Protein AF-0000000085182714 (afdb_homodimer)

Organism: NCBI:txid2984134

Solvent-accessible surface area (backbone atoms only — not comparable to full-atom values): 7340 Å² total; per-residue (Å²): 127,71,70,63,65,50,62,72,38,70,46,86,41,38,17,28,59,68,18,47,50,42,45,48,50,52,11,57,76,69,71,47,50,58,41,54,42,52,26,51,47,34,67,37,38,80,67,23,36,30,66,70,43,39,53,54,51,48,53,55,50,56,72,39,41,65,59,9,67,96,126,70,69,62,64,50,62,72,40,72,45,84,40,38,19,27,60,67,18,46,50,42,44,48,50,53,12,56,76,68,71,47,49,58,38,54,42,52,26,52,48,34,66,37,39,80,67,24,36,31,66,68,44,39,53,55,50,47,51,56,49,58,72,39,42,66,60,8,66,95

pLDDT: mean 93.93, std 8.46, range [55.47, 98.69]

Structure (mmCIF, N/CA/C/O backbone):
data_AF-0000000085182714-model_v1
#
loop_
_entity.id
_entity.type
_entity.pdbx_description
1 polymer 'Uncharacterized protein'
#
loop_
_atom_site.group_PDB
_atom_site.id
_atom_site.type_symbol
_atom_site.label_atom_id
_atom_site.label_alt_id
_atom_site.label_comp_id
_atom_site.label_asym_id
_atom_site.label_entity_id
_atom_site.label_seq_id
_atom_site.pdbx_PDB_ins_code
_atom_site.Cartn_x
_atom_site.Cartn_y
_atom_site.Cartn_z
_atom_site.occupancy
_atom_site.B_iso_or_equiv
_atom_site.auth_seq_id
_atom_site.auth_comp_id
_atom_site.auth_asym_id
_atom_site.auth_atom_id
_atom_site.pdbx_PDB_model_num
ATOM 1 N N . MET A 1 1 ? 3.35 -26.312 -0.689 1 56.03 1 MET A N 1
ATOM 2 C CA . MET A 1 1 ? 2.316 -25.969 -1.657 1 56.03 1 MET A CA 1
ATOM 3 C C . MET A 1 1 ? 1.994 -24.469 -1.586 1 56.03 1 MET A C 1
ATOM 5 O O . MET A 1 1 ? 2.008 -23.875 -0.505 1 56.03 1 MET A O 1
ATOM 9 N N . PRO A 1 2 ? 2.082 -23.734 -2.773 1 62.41 2 PRO A N 1
ATOM 10 C CA . PRO A 1 2 ? 1.834 -22.297 -2.615 1 62.41 2 PRO A CA 1
ATOM 11 C C . PRO A 1 2 ? 0.449 -22 -2.047 1 62.41 2 PRO A C 1
ATOM 13 O O . PRO A 1 2 ? -0.5 -22.75 -2.297 1 62.41 2 PRO A O 1
ATOM 16 N N . LYS A 1 3 ? 0.376 -21.219 -0.981 1 70.69 3 LYS A N 1
ATOM 17 C CA . LYS A 1 3 ? -0.916 -20.844 -0.413 1 70.69 3 LYS A CA 1
ATOM 18 C C . LYS A 1 3 ? -1.766 -20.094 -1.431 1 70.69 3 LYS A C 1
ATOM 20 O O . LYS A 1 3 ? -1.262 -19.219 -2.146 1 70.69 3 LYS A O 1
ATOM 25 N N . ARG A 1 4 ? -2.959 -20.547 -1.728 1 82.12 4 ARG A N 1
ATOM 26 C CA . ARG A 1 4 ? -3.891 -19.906 -2.65 1 82.12 4 ARG A CA 1
ATOM 27 C C . ARG A 1 4 ? -4.043 -18.422 -2.338 1 82.12 4 ARG A C 1
ATOM 29 O O . ARG A 1 4 ? -4.105 -18.031 -1.17 1 82.12 4 ARG A O 1
ATOM 36 N N . LEU A 1 5 ? -3.912 -17.578 -3.334 1 84.69 5 LEU A N 1
ATOM 37 C CA . LEU A 1 5 ? -4.18 -16.156 -3.189 1 84.69 5 LEU A CA 1
ATOM 38 C C . LEU A 1 5 ? -5.68 -15.883 -3.221 1 84.69 5 LEU A C 1
ATOM 40 O O . LEU A 1 5 ? -6.32 -16.016 -4.266 1 84.69 5 LEU A O 1
ATOM 44 N N . ARG A 1 6 ? -6.176 -15.727 -2.131 1 88.06 6 ARG A N 1
ATOM 45 C CA . ARG A 1 6 ? -7.59 -15.383 -2.031 1 88.06 6 ARG A CA 1
ATOM 46 C C . ARG A 1 6 ? -7.777 -13.922 -1.639 1 88.06 6 ARG A C 1
ATOM 48 O O . ARG A 1 6 ? -7.316 -13.492 -0.577 1 88.06 6 ARG A O 1
ATOM 55 N N . LEU A 1 7 ? -8.367 -13.195 -2.449 1 93.5 7 LEU A N 1
ATOM 56 C CA . LEU A 1 7 ? -8.703 -11.805 -2.162 1 93.5 7 LEU A CA 1
ATOM 57 C C . LEU A 1 7 ? -10.016 -11.711 -1.392 1 93.5 7 LEU A C 1
ATOM 59 O O . LEU A 1 7 ? -11.016 -11.219 -1.919 1 93.5 7 LEU A O 1
ATOM 63 N N . THR A 1 8 ? -9.93 -12.078 -0.139 1 92.94 8 THR A N 1
ATOM 64 C CA . THR A 1 8 ? -11.086 -12.367 0.693 1 92.94 8 THR A CA 1
ATOM 65 C C . THR A 1 8 ? -11.695 -11.086 1.243 1 92.94 8 THR A C 1
ATOM 67 O O . THR A 1 8 ? -12.898 -11.031 1.53 1 92.94 8 THR A O 1
ATOM 70 N N . ARG A 1 9 ? -10.859 -10.195 1.424 1 96.56 9 ARG A N 1
ATOM 71 C CA . ARG A 1 9 ? -11.336 -8.945 1.994 1 96.56 9 ARG A CA 1
ATOM 72 C C . ARG A 1 9 ? -11.562 -7.898 0.906 1 96.56 9 ARG A C 1
ATOM 74 O O . ARG A 1 9 ? -10.609 -7.426 0.284 1 96.56 9 ARG A O 1
ATOM 81 N N . ARG A 1 10 ? -12.852 -7.555 0.677 1 98.12 10 ARG A N 1
ATOM 82 C CA . ARG A 1 10 ? -13.203 -6.465 -0.23 1 98.12 10 ARG A CA 1
ATOM 83 C C . ARG A 1 10 ? -13.586 -5.207 0.544 1 98.12 10 ARG A C 1
ATOM 85 O O . ARG A 1 10 ? -14.25 -5.289 1.577 1 98.12 10 ARG A O 1
ATOM 92 N N . PHE A 1 11 ? -13.109 -4.07 0.102 1 98.19 11 PHE A N 1
ATOM 93 C CA . PHE A 1 11 ? -13.398 -2.83 0.813 1 98.19 11 PHE A CA 1
ATOM 94 C C . PHE A 1 11 ? -13.305 -1.633 -0.126 1 98.19 11 PHE A C 1
ATOM 96 O O . PHE A 1 11 ? -12.602 -1.683 -1.138 1 98.19 11 PHE A O 1
ATOM 103 N N . PRO A 1 12 ? -14.047 -0.607 0.199 1 98 12 PRO A N 1
ATOM 104 C CA . PRO A 1 12 ? -13.859 0.638 -0.548 1 98 12 PRO A CA 1
ATOM 105 C C . PRO A 1 12 ? -12.555 1.351 -0.191 1 98 12 PRO A C 1
ATOM 107 O O . PRO A 1 12 ? -12.18 1.41 0.983 1 98 12 PRO A O 1
ATOM 110 N N . ALA A 1 13 ? -11.836 1.829 -1.229 1 98.25 13 ALA A N 1
ATOM 111 C CA . ALA A 1 13 ? -10.602 2.588 -1.02 1 98.25 13 ALA A CA 1
ATOM 112 C C . ALA A 1 13 ? -10.664 3.939 -1.724 1 98.25 13 ALA A C 1
ATOM 114 O O . ALA A 1 13 ? -11.367 4.094 -2.727 1 98.25 13 ALA A O 1
ATOM 115 N N . ALA A 1 14 ? -10.008 4.84 -1.152 1 98.25 14 ALA A N 1
ATOM 116 C CA . ALA A 1 14 ? -9.844 6.156 -1.759 1 98.25 14 ALA A CA 1
ATOM 117 C C . ALA A 1 14 ? -8.398 6.648 -1.621 1 98.25 14 ALA A C 1
ATOM 119 O O . ALA A 1 14 ? -7.73 6.355 -0.628 1 98.25 14 ALA A O 1
ATOM 120 N N . MET A 1 15 ? -7.961 7.414 -2.682 1 97.81 15 MET A N 1
ATOM 121 C CA . MET A 1 15 ? -6.617 7.988 -2.703 1 97.81 15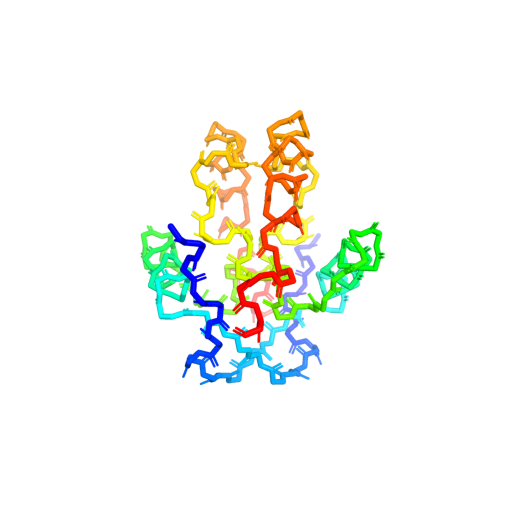 MET A CA 1
ATOM 122 C C . MET A 1 15 ? -6.59 9.281 -3.514 1 97.81 15 MET A C 1
ATOM 124 O O . MET A 1 15 ? -7.543 9.594 -4.227 1 97.81 15 MET A O 1
ATOM 128 N N . SER A 1 16 ? -5.504 10.023 -3.287 1 96.56 16 SER A N 1
ATOM 129 C CA . SER A 1 16 ? -5.262 11.07 -4.273 1 96.56 16 SER A CA 1
ATOM 130 C C . SER A 1 16 ? -5.055 10.484 -5.664 1 96.56 16 SER A C 1
ATOM 132 O O . SER A 1 16 ? -4.68 9.312 -5.801 1 96.56 16 SER A O 1
ATOM 134 N N . ASN A 1 17 ? -5.246 11.328 -6.691 1 96.31 17 ASN A N 1
ATOM 135 C CA . ASN A 1 17 ? -5.008 10.867 -8.055 1 96.31 17 ASN A CA 1
ATOM 136 C C . ASN A 1 17 ? -3.549 10.477 -8.266 1 96.31 17 ASN A C 1
ATOM 138 O O . ASN A 1 17 ? -3.258 9.484 -8.938 1 96.31 17 ASN A O 1
ATOM 142 N N . ASP A 1 18 ? -2.66 11.227 -7.688 1 95.94 18 ASP A N 1
ATOM 143 C CA . ASP A 1 18 ? -1.236 10.953 -7.852 1 95.94 18 ASP A CA 1
ATOM 144 C C . ASP A 1 18 ? -0.854 9.617 -7.207 1 95.94 18 ASP A C 1
ATOM 146 O O . ASP A 1 18 ? -0.091 8.844 -7.781 1 95.94 18 ASP A O 1
ATOM 150 N N . ALA A 1 19 ? -1.347 9.375 -6.027 1 97.69 19 ALA A N 1
ATOM 151 C CA . ALA A 1 19 ? -1.07 8.117 -5.348 1 97.69 19 ALA A CA 1
ATOM 152 C C . ALA A 1 19 ? -1.604 6.93 -6.148 1 97.69 19 ALA A C 1
ATOM 154 O O . ALA A 1 19 ? -0.924 5.91 -6.289 1 97.69 19 ALA A O 1
ATOM 155 N N . TYR A 1 20 ? -2.793 7.117 -6.672 1 98.38 20 TYR A N 1
ATOM 156 C CA . TYR A 1 20 ? -3.385 6.039 -7.449 1 98.38 20 TYR A CA 1
ATOM 157 C C . TYR A 1 20 ? -2.598 5.797 -8.734 1 98.38 20 TYR A C 1
ATOM 159 O O . TYR A 1 20 ? -2.457 4.656 -9.18 1 98.38 20 TYR A O 1
ATOM 167 N N . ARG A 1 21 ? -2.109 6.852 -9.352 1 98.44 21 ARG A N 1
ATOM 168 C CA . ARG A 1 21 ? -1.278 6.703 -10.539 1 98.44 21 ARG A CA 1
ATOM 169 C C . ARG A 1 21 ? -0.014 5.91 -10.227 1 98.44 21 ARG A C 1
ATOM 171 O O . ARG A 1 21 ? 0.419 5.086 -11.039 1 98.44 21 ARG A O 1
ATOM 178 N N . THR A 1 22 ? 0.547 6.188 -9.078 1 98.62 22 THR A N 1
ATOM 179 C CA . THR A 1 22 ? 1.739 5.453 -8.664 1 98.62 22 THR A CA 1
ATOM 180 C C . THR A 1 22 ? 1.418 3.979 -8.445 1 98.62 22 THR A C 1
ATOM 182 O O . THR A 1 22 ? 2.168 3.104 -8.883 1 98.62 22 THR A O 1
ATOM 185 N N . LEU A 1 23 ? 0.282 3.639 -7.754 1 98.69 23 LEU A N 1
ATOM 186 C CA . LEU A 1 23 ? -0.162 2.262 -7.57 1 98.69 23 LEU A CA 1
ATOM 187 C C . LEU A 1 23 ? -0.359 1.571 -8.914 1 98.69 23 LEU A C 1
ATOM 189 O O . LEU A 1 23 ? 0.116 0.452 -9.117 1 98.69 23 LEU A O 1
ATOM 193 N N . SER A 1 24 ? -1.039 2.275 -9.836 1 98.62 24 SER A N 1
ATOM 194 C CA . SER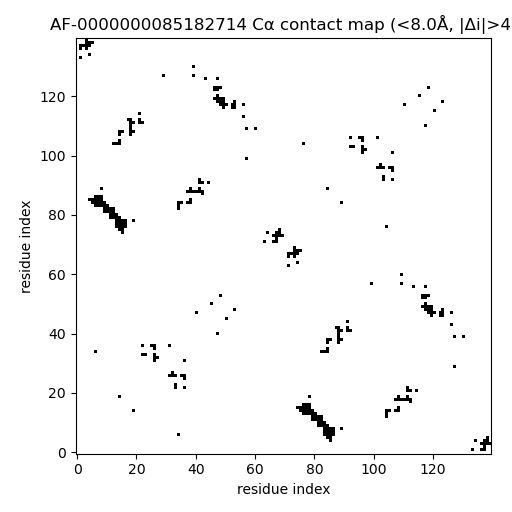 A 1 24 ? -1.342 1.714 -11.148 1 98.62 24 SER A CA 1
ATOM 195 C C . SER A 1 24 ? -0.069 1.462 -11.953 1 98.62 24 SER A C 1
ATOM 197 O O . SER A 1 24 ? 0.067 0.424 -12.602 1 98.62 24 SER A O 1
ATOM 199 N N . ARG A 1 25 ? 0.789 2.375 -11.93 1 98.62 25 ARG A N 1
ATOM 200 C CA . ARG A 1 25 ? 2.053 2.223 -12.648 1 98.62 25 ARG A CA 1
ATOM 201 C C . ARG A 1 25 ? 2.857 1.052 -12.094 1 98.62 25 ARG A C 1
ATOM 203 O O . ARG A 1 25 ? 3.414 0.26 -12.859 1 98.62 25 ARG A O 1
ATOM 210 N N . PHE A 1 26 ? 2.953 0.999 -10.758 1 98.56 26 PHE A N 1
ATOM 211 C CA . PHE A 1 26 ? 3.65 -0.114 -10.125 1 98.56 26 PHE A CA 1
ATOM 212 C C . PHE A 1 26 ? 3.051 -1.446 -10.562 1 98.56 26 PHE A C 1
ATOM 214 O O . PHE A 1 26 ? 3.779 -2.371 -10.922 1 98.56 26 PHE A O 1
ATOM 221 N N . ALA A 1 27 ? 1.772 -1.581 -10.516 1 98.56 27 ALA A N 1
ATOM 222 C CA . ALA A 1 27 ? 1.079 -2.811 -10.891 1 98.56 27 ALA A CA 1
ATOM 223 C C . ALA A 1 27 ? 1.344 -3.164 -12.352 1 98.56 27 ALA A C 1
ATOM 225 O O . ALA A 1 27 ? 1.627 -4.32 -12.672 1 98.56 27 ALA A O 1
ATOM 226 N N . ASP A 1 28 ? 1.275 -2.168 -13.211 1 98.56 28 ASP A N 1
ATOM 227 C CA . ASP A 1 28 ? 1.491 -2.369 -14.641 1 98.56 28 ASP A CA 1
ATOM 228 C C . ASP A 1 28 ? 2.908 -2.865 -14.914 1 98.56 28 ASP A C 1
ATOM 230 O O . ASP A 1 28 ? 3.102 -3.822 -15.672 1 98.56 28 ASP A O 1
ATOM 234 N N . GLU A 1 29 ? 3.85 -2.221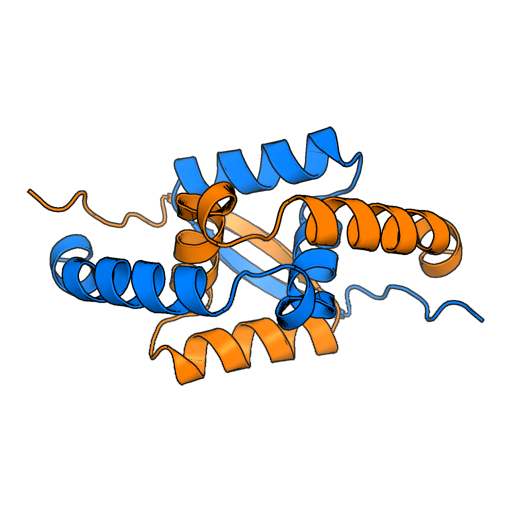 -14.297 1 97.75 29 GLU A N 1
ATOM 235 C CA . GLU A 1 29 ? 5.25 -2.588 -14.484 1 97.75 29 GLU A CA 1
ATOM 236 C C . GLU A 1 29 ? 5.527 -3.992 -13.961 1 97.75 29 GLU A C 1
ATOM 238 O O . GLU A 1 29 ? 6.352 -4.719 -14.516 1 97.75 29 GLU A O 1
ATOM 243 N N . ALA A 1 30 ? 4.855 -4.359 -12.953 1 97.69 30 ALA A N 1
ATOM 244 C CA . ALA A 1 30 ? 5.008 -5.676 -12.344 1 97.69 30 ALA A CA 1
ATOM 245 C C . ALA A 1 30 ? 4.168 -6.719 -13.07 1 97.69 30 ALA A C 1
ATOM 247 O O . ALA A 1 30 ? 4.281 -7.918 -12.805 1 97.69 30 ALA A O 1
ATOM 248 N N . GLU A 1 31 ? 3.248 -6.273 -13.938 1 97.44 31 GLU A N 1
ATOM 249 C CA . GLU A 1 31 ? 2.354 -7.16 -14.672 1 97.44 31 GLU A CA 1
ATOM 250 C C . GLU A 1 31 ? 1.432 -7.926 -13.727 1 97.44 31 GLU A C 1
ATOM 252 O O . GLU A 1 31 ? 1.308 -9.148 -13.82 1 97.44 31 GLU A O 1
ATOM 257 N N . ILE A 1 32 ? 0.864 -7.191 -12.789 1 97.38 32 ILE A N 1
ATOM 258 C CA . ILE A 1 32 ? -0.141 -7.703 -11.867 1 97.38 32 ILE A CA 1
ATOM 259 C C . ILE A 1 32 ? -1.264 -6.68 -11.711 1 97.38 32 ILE A C 1
ATOM 261 O O . ILE A 1 32 ? -1.144 -5.539 -12.172 1 97.38 32 ILE A O 1
ATOM 265 N N . THR A 1 33 ? -2.389 -7.121 -11.094 1 97.06 33 THR A N 1
ATOM 266 C CA . THR A 1 33 ? -3.5 -6.211 -10.852 1 97.06 33 THR A CA 1
ATOM 267 C C . THR A 1 33 ? -3.197 -5.293 -9.672 1 97.06 33 THR A C 1
ATOM 269 O O . THR A 1 33 ? -2.295 -5.566 -8.875 1 97.06 33 THR A O 1
ATOM 272 N N . THR A 1 34 ? -3.895 -4.234 -9.555 1 98.38 34 THR A N 1
ATOM 273 C CA . THR A 1 34 ? -3.748 -3.334 -8.414 1 98.38 34 THR A CA 1
ATOM 274 C C . THR A 1 34 ? -4.035 -4.062 -7.109 1 98.38 34 THR A C 1
ATOM 276 O O . THR A 1 34 ? -3.375 -3.818 -6.098 1 98.38 34 THR A O 1
ATOM 279 N N . ASP A 1 35 ? -5.055 -4.992 -7.184 1 98.25 35 ASP A N 1
ATOM 280 C CA . ASP A 1 35 ? -5.367 -5.777 -5.992 1 98.25 35 ASP A CA 1
ATOM 281 C C . ASP A 1 35 ? -4.195 -6.684 -5.613 1 98.25 35 ASP A C 1
ATOM 283 O O . ASP A 1 35 ? -3.852 -6.797 -4.434 1 98.25 35 ASP A O 1
ATOM 287 N N . GLU A 1 36 ? -3.635 -7.324 -6.594 1 97.81 36 GLU A N 1
ATOM 288 C CA . GLU A 1 36 ? -2.461 -8.156 -6.359 1 97.81 36 GLU A CA 1
ATOM 289 C C . GLU A 1 36 ? -1.28 -7.328 -5.863 1 97.81 36 GLU A C 1
ATOM 291 O O . GLU A 1 36 ? -0.515 -7.777 -5.008 1 97.81 36 GLU A O 1
ATOM 296 N N . ALA A 1 37 ? -1.079 -6.141 -6.336 1 98.44 37 ALA A N 1
ATOM 297 C CA . ALA A 1 37 ? -0.019 -5.234 -5.902 1 98.44 37 ALA A CA 1
ATOM 298 C C . ALA A 1 37 ? -0.196 -4.84 -4.438 1 98.44 37 ALA A C 1
ATOM 300 O O . ALA A 1 37 ? 0.764 -4.855 -3.664 1 98.44 37 ALA A O 1
ATOM 301 N N . LEU A 1 38 ? -1.446 -4.48 -4.102 1 98.62 38 LEU A N 1
ATOM 302 C CA . LEU A 1 38 ? -1.739 -4.148 -2.711 1 98.62 38 LEU A CA 1
ATOM 303 C C . LEU A 1 38 ? -1.472 -5.34 -1.799 1 98.62 38 LEU A C 1
ATOM 305 O O . LEU A 1 38 ? -0.844 -5.195 -0.748 1 98.62 38 LEU A O 1
ATOM 309 N N . THR A 1 39 ? -1.924 -6.516 -2.223 1 98.19 39 THR A N 1
ATOM 310 C CA . THR A 1 39 ? -1.718 -7.73 -1.445 1 98.19 39 THR A CA 1
ATOM 311 C C . THR A 1 39 ? -0.229 -8.031 -1.29 1 98.19 39 THR A C 1
ATOM 313 O O . THR A 1 39 ? 0.243 -8.305 -0.185 1 98.19 39 THR A O 1
ATOM 316 N N . PHE A 1 40 ? 0.489 -7.945 -2.357 1 98.06 40 PHE A N 1
ATOM 317 C CA . PHE A 1 40 ? 1.932 -8.156 -2.342 1 98.06 40 PHE A CA 1
ATOM 318 C C . PHE A 1 40 ? 2.605 -7.227 -1.342 1 98.06 40 PHE A C 1
ATOM 320 O O . PHE A 1 40 ? 3.373 -7.672 -0.488 1 98.06 40 PHE A O 1
ATOM 327 N N . LEU A 1 41 ? 2.348 -5.883 -1.424 1 98.44 41 LEU A N 1
ATOM 328 C CA . LEU A 1 41 ? 3.008 -4.879 -0.593 1 98.44 41 LEU A CA 1
ATOM 329 C C . LEU A 1 41 ? 2.762 -5.152 0.887 1 98.44 41 LEU A C 1
ATOM 331 O O . LEU A 1 41 ? 3.697 -5.141 1.688 1 98.44 41 LEU A O 1
ATOM 335 N N . PHE A 1 42 ? 1.56 -5.488 1.28 1 98.31 42 PHE A N 1
ATOM 336 C CA . PHE A 1 42 ? 1.232 -5.562 2.699 1 98.31 42 PHE A CA 1
ATOM 337 C C . PHE A 1 42 ? 1.564 -6.941 3.262 1 98.31 42 PHE A C 1
ATOM 339 O O . PHE A 1 42 ? 1.818 -7.082 4.461 1 98.31 42 PHE A O 1
ATOM 346 N N . GLU A 1 43 ? 1.61 -7.969 2.344 1 97 43 GLU A N 1
ATOM 347 C CA . GLU A 1 43 ? 2.1 -9.258 2.816 1 97 43 GLU A CA 1
ATOM 348 C C . GLU A 1 43 ? 3.596 -9.203 3.115 1 97 43 GLU A C 1
ATOM 350 O O . GLU A 1 43 ? 4.094 -9.969 3.945 1 97 43 GLU A O 1
ATOM 355 N N . HIS A 1 44 ? 4.234 -8.336 2.488 1 97.31 44 HIS A N 1
ATOM 356 C CA . HIS A 1 44 ? 5.68 -8.227 2.641 1 97.31 44 HIS A CA 1
ATOM 357 C C . HIS A 1 44 ? 6.082 -6.863 3.189 1 97.31 44 HIS A C 1
ATOM 359 O O . HIS A 1 44 ? 7.211 -6.414 2.979 1 97.31 44 HIS A O 1
ATOM 365 N N . PHE A 1 45 ? 5.25 -6.16 3.83 1 97.62 45 PHE A N 1
ATOM 366 C CA . PHE A 1 45 ? 5.398 -4.766 4.223 1 97.62 45 PHE A CA 1
ATOM 367 C C . PHE A 1 45 ? 6.742 -4.535 4.91 1 97.62 45 PHE A C 1
ATOM 369 O O . PHE A 1 45 ? 7.52 -3.678 4.488 1 97.62 45 PHE A O 1
ATOM 376 N N . GLY A 1 46 ? 7.102 -5.316 5.887 1 96.31 46 GLY A N 1
ATOM 377 C CA . GLY A 1 46 ? 8.312 -5.145 6.668 1 96.31 46 GLY A CA 1
ATOM 378 C C . GLY A 1 46 ? 9.578 -5.379 5.859 1 96.31 46 GLY A C 1
ATOM 379 O O . GLY A 1 46 ? 10.617 -4.762 6.125 1 96.31 46 GLY A O 1
ATOM 380 N N . SER A 1 47 ? 9.5 -6.25 4.859 1 96.31 47 SER A N 1
ATOM 381 C CA . SER A 1 47 ? 10.68 -6.609 4.07 1 96.31 47 SER A CA 1
ATOM 382 C C . SER A 1 47 ? 10.898 -5.621 2.93 1 96.31 47 SER A C 1
ATOM 384 O O . SER A 1 47 ? 12.039 -5.367 2.531 1 96.31 47 SER A O 1
ATOM 386 N N . VAL A 1 48 ? 9.805 -5.008 2.451 1 97.5 48 VAL A N 1
ATOM 387 C CA . VAL A 1 48 ? 9.945 -4.207 1.24 1 97.5 48 VAL A CA 1
ATOM 388 C C . VAL A 1 48 ? 10.039 -2.727 1.607 1 97.5 48 VAL A C 1
ATOM 390 O O . VAL A 1 48 ? 10.398 -1.896 0.773 1 97.5 48 VAL A O 1
ATOM 393 N N . THR A 1 49 ? 9.672 -2.398 2.812 1 97.88 49 THR A N 1
ATOM 394 C CA . THR A 1 49 ? 9.781 -1.003 3.225 1 97.88 49 THR A CA 1
ATOM 395 C C . THR A 1 49 ? 11.094 -0.754 3.955 1 97.88 49 THR A C 1
ATOM 397 O O . THR A 1 49 ? 11.641 -1.66 4.59 1 97.88 49 THR A O 1
ATOM 400 N N . HIS A 1 50 ? 11.609 0.479 3.787 1 95.94 50 HIS A N 1
ATOM 401 C CA . HIS A 1 50 ? 12.75 0.971 4.555 1 95.94 50 HIS A CA 1
ATOM 402 C C . HIS A 1 50 ? 12.297 1.605 5.867 1 95.94 50 HIS A C 1
ATOM 404 O O . HIS A 1 50 ? 11.789 2.73 5.875 1 95.94 50 HIS A O 1
ATOM 410 N N . LYS A 1 51 ? 12.57 0.976 6.988 1 94.12 51 LYS A N 1
ATOM 411 C CA . LYS A 1 51 ? 12.008 1.351 8.281 1 94.12 51 LYS A CA 1
ATOM 412 C C . LYS A 1 51 ? 12.328 2.803 8.625 1 94.12 51 LYS A C 1
ATOM 414 O O . LYS A 1 51 ? 11.445 3.564 9.016 1 94.12 51 LYS A O 1
ATOM 419 N N . ASP A 1 52 ? 13.609 3.221 8.492 1 94.75 52 ASP A N 1
ATOM 420 C CA . ASP A 1 52 ? 14 4.578 8.859 1 94.75 52 ASP A CA 1
ATOM 421 C C . ASP A 1 52 ? 13.32 5.605 7.953 1 94.75 52 ASP A C 1
ATOM 423 O O . ASP A 1 52 ? 12.82 6.629 8.43 1 94.75 52 ASP A O 1
ATOM 427 N N . ASN A 1 53 ? 13.297 5.309 6.629 1 96.56 53 ASN A N 1
ATOM 428 C CA . ASN A 1 53 ? 12.648 6.227 5.695 1 96.56 53 ASN A CA 1
ATOM 429 C C . ASN A 1 53 ? 11.141 6.254 5.895 1 96.56 53 ASN A C 1
ATOM 431 O O . ASN A 1 53 ? 10.516 7.316 5.812 1 96.56 53 ASN A O 1
ATOM 435 N N . LEU A 1 54 ? 10.547 5.094 6.113 1 97.31 54 LEU A N 1
ATOM 436 C CA . LEU A 1 54 ? 9.109 5.016 6.359 1 97.31 54 LEU A CA 1
ATOM 437 C C . LEU A 1 54 ? 8.711 5.887 7.547 1 97.31 54 LEU A C 1
ATOM 439 O O . LEU A 1 54 ? 7.781 6.688 7.449 1 97.31 54 LEU A O 1
ATOM 443 N N . THR A 1 55 ? 9.469 5.727 8.641 1 97.12 55 THR A N 1
ATOM 444 C CA . THR A 1 55 ? 9.172 6.469 9.867 1 97.12 55 THR A CA 1
ATOM 445 C C . THR A 1 55 ? 9.344 7.969 9.641 1 97.12 55 THR A C 1
ATOM 447 O O . THR A 1 55 ? 8.492 8.766 10.055 1 97.12 55 THR A O 1
ATOM 450 N N . HIS A 1 56 ? 10.508 8.289 9.016 1 97.5 56 HIS A N 1
ATOM 451 C CA . HIS A 1 56 ? 10.82 9.695 8.781 1 97.5 56 HIS A CA 1
ATOM 452 C C . HIS A 1 56 ? 9.781 10.352 7.879 1 97.5 56 HIS A C 1
ATOM 454 O O . HIS A 1 56 ? 9.258 11.422 8.203 1 97.5 56 HIS A O 1
ATOM 460 N N . ARG A 1 57 ? 9.375 9.727 6.762 1 97.19 57 ARG A N 1
ATOM 461 C CA . ARG A 1 57 ? 8.43 10.305 5.82 1 97.19 57 ARG A CA 1
ATOM 462 C C . ARG A 1 57 ? 7.02 10.336 6.402 1 97.19 57 ARG A C 1
ATOM 464 O O . ARG A 1 57 ? 6.242 11.25 6.121 1 97.19 57 ARG A O 1
ATOM 471 N N . LEU A 1 58 ? 6.703 9.281 7.176 1 97.38 58 LEU A N 1
ATOM 472 C CA . LEU A 1 58 ? 5.402 9.273 7.836 1 97.38 58 LEU A CA 1
ATOM 473 C C . LEU A 1 58 ? 5.266 10.461 8.781 1 97.38 58 LEU A C 1
ATOM 475 O O . LEU A 1 58 ? 4.203 11.078 8.852 1 97.38 58 LEU A O 1
ATOM 479 N N . ARG A 1 59 ? 6.324 10.727 9.547 1 96.81 59 ARG A N 1
ATOM 480 C CA . ARG A 1 59 ? 6.316 11.867 10.453 1 96.81 59 ARG A CA 1
ATOM 481 C C . ARG A 1 59 ? 6.039 13.164 9.703 1 96.81 59 ARG A C 1
ATOM 483 O O . ARG A 1 59 ? 5.211 13.977 10.133 1 96.81 59 ARG A O 1
ATOM 490 N N . LEU A 1 60 ? 6.668 13.414 8.578 1 95.12 60 LEU A N 1
ATOM 491 C CA . LEU A 1 60 ? 6.477 14.609 7.766 1 95.12 60 LEU A CA 1
ATOM 492 C C . LEU A 1 60 ? 5.062 14.656 7.195 1 95.12 60 LEU A C 1
ATOM 494 O O . LEU A 1 60 ? 4.43 15.719 7.188 1 95.12 60 LEU A O 1
ATOM 498 N N . PHE A 1 61 ? 4.559 13.555 6.711 1 95.38 61 PHE A N 1
ATOM 499 C CA . PHE A 1 61 ? 3.205 13.453 6.176 1 95.38 61 PHE A CA 1
ATOM 500 C C . PHE A 1 61 ? 2.176 13.836 7.23 1 95.38 61 PHE A C 1
ATOM 502 O O . PHE A 1 61 ? 1.251 14.602 6.953 1 95.38 61 PHE A O 1
ATOM 509 N N . LYS A 1 62 ? 2.383 13.297 8.398 1 95.44 62 LYS A N 1
ATOM 510 C CA . LYS A 1 62 ? 1.429 13.547 9.477 1 95.44 62 LYS A CA 1
ATOM 511 C C . LYS A 1 62 ? 1.475 15 9.93 1 95.44 62 LYS A C 1
ATOM 513 O O . LYS A 1 62 ? 0.451 15.57 10.312 1 95.44 62 LYS A O 1
ATOM 518 N N . ALA A 1 63 ? 2.635 15.586 9.906 1 92.75 63 ALA A N 1
ATOM 519 C CA . ALA A 1 63 ? 2.793 16.984 10.289 1 92.75 63 ALA A CA 1
ATOM 520 C C . ALA A 1 63 ? 1.973 17.906 9.391 1 92.75 63 ALA A C 1
ATOM 522 O O . ALA A 1 63 ? 1.514 18.969 9.82 1 92.75 63 ALA A O 1
ATOM 523 N N . GLU A 1 64 ? 1.773 17.406 8.195 1 90.81 64 GLU A N 1
ATOM 524 C CA . GLU A 1 64 ? 1.076 18.219 7.211 1 90.81 64 GLU A CA 1
ATOM 525 C C . GLU A 1 64 ? -0.376 17.781 7.055 1 90.81 64 GLU A C 1
ATOM 527 O O . GLU A 1 64 ? -1.171 18.469 6.406 1 90.81 64 GLU A O 1
ATOM 532 N N . L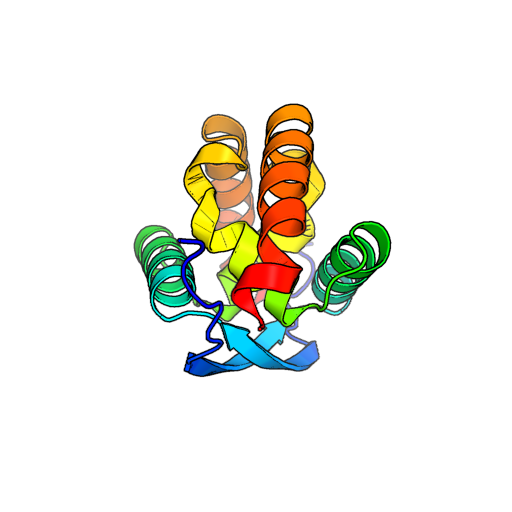EU A 1 65 ? -0.764 16.734 7.664 1 89.69 65 LEU A N 1
ATOM 533 C CA . LEU A 1 65 ? -2.031 16.078 7.375 1 89.69 65 LEU A CA 1
ATOM 534 C C . LEU A 1 65 ? -3.209 16.953 7.77 1 89.69 65 LEU A C 1
ATOM 536 O O . LEU A 1 65 ? -4.16 17.109 7 1 89.69 65 LEU A O 1
ATOM 540 N N . GLU A 1 66 ? -3.096 17.5 8.992 1 84.75 66 GLU A N 1
ATOM 541 C CA . GLU A 1 66 ? -4.191 18.344 9.453 1 84.75 66 GLU A CA 1
ATOM 542 C C . GLU A 1 66 ? -4.367 19.562 8.547 1 84.75 66 GLU A C 1
ATOM 544 O O . GLU A 1 66 ? -5.492 19.969 8.25 1 84.75 66 GLU A O 1
ATOM 549 N N . ASP A 1 67 ? -3.275 20.062 8.109 1 86.31 67 ASP A N 1
ATOM 550 C CA . ASP A 1 67 ? -3.332 21.219 7.227 1 86.31 67 ASP A CA 1
ATOM 551 C C . ASP A 1 67 ? -3.879 20.844 5.852 1 86.31 67 ASP A C 1
ATOM 553 O O . ASP A 1 67 ? -4.531 21.641 5.188 1 86.31 67 ASP A O 1
ATOM 557 N N . ARG A 1 68 ? -3.629 19.641 5.488 1 87.94 68 ARG A N 1
ATOM 558 C CA . ARG A 1 68 ? -4.062 19.188 4.176 1 87.94 68 ARG A CA 1
ATOM 559 C C . ARG A 1 68 ? -5.535 18.797 4.188 1 87.94 68 ARG A C 1
ATOM 561 O O . ARG A 1 68 ? -6.172 18.719 3.137 1 87.94 68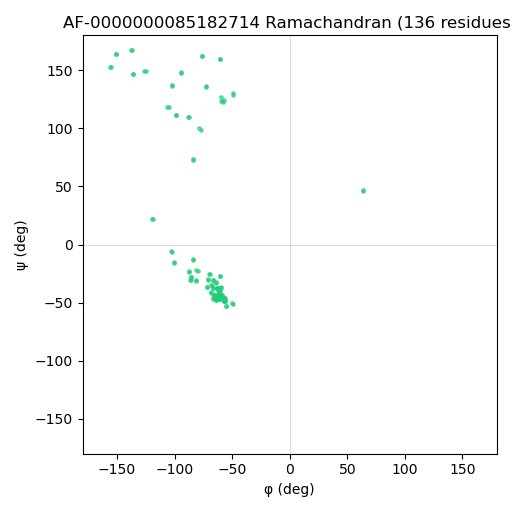 ARG A O 1
ATOM 568 N N . LYS A 1 69 ? -5.965 18.516 5.301 1 83.69 69 LYS A N 1
ATOM 569 C CA . LYS A 1 69 ? -7.375 18.141 5.398 1 83.69 69 LYS A CA 1
ATOM 570 C C . LYS A 1 69 ? -8.258 19.375 5.555 1 83.69 69 LYS A C 1
ATOM 572 O O . LYS A 1 69 ? -9.461 19.328 5.285 1 83.69 69 LYS A O 1
ATOM 577 N N . ALA A 1 70 ? -7.637 20.375 6.195 1 68.25 70 ALA A N 1
ATOM 578 C CA . ALA A 1 70 ? -8.344 21.641 6.422 1 68.25 70 ALA A CA 1
ATOM 579 C C . ALA A 1 70 ? -8.664 22.328 5.105 1 68.25 70 ALA A C 1
ATOM 581 O O . ALA A 1 70 ? -7.953 22.141 4.113 1 68.25 70 ALA A O 1
ATOM 582 N N . MET B 1 1 ? 2.363 26.312 0.965 1 55.47 1 MET B N 1
ATOM 583 C CA . MET B 1 1 ? 1.055 25.953 1.497 1 55.47 1 MET B CA 1
ATOM 584 C C . MET B 1 1 ? 0.816 24.453 1.355 1 55.47 1 MET B C 1
ATOM 586 O O . MET B 1 1 ? 1.237 23.844 0.371 1 55.47 1 MET B O 1
ATOM 590 N N . PRO B 1 2 ? 0.528 23.703 2.506 1 61.41 2 PRO B N 1
ATOM 591 C CA . PRO B 1 2 ? 0.388 22.266 2.309 1 61.41 2 PRO B CA 1
ATOM 592 C C . PRO B 1 2 ? -0.694 21.906 1.291 1 61.41 2 PRO B C 1
ATOM 594 O O . PRO B 1 2 ? -1.689 22.625 1.168 1 61.41 2 PRO B O 1
ATOM 597 N N . LYS B 1 3 ? -0.354 21.141 0.253 1 69.75 3 LYS 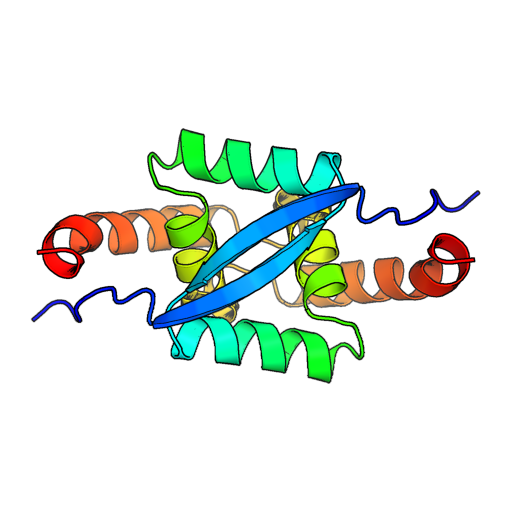B N 1
ATOM 598 C CA . LYS B 1 3 ? -1.351 20.719 -0.729 1 69.75 3 LYS B CA 1
ATOM 599 C C . LYS B 1 3 ? -2.482 19.938 -0.068 1 69.75 3 LYS B C 1
ATOM 601 O O . LYS B 1 3 ? -2.238 19.094 0.79 1 69.75 3 LYS B O 1
ATOM 606 N N . ARG B 1 4 ? -3.711 20.375 -0.214 1 80.38 4 ARG B N 1
ATOM 607 C CA . ARG B 1 4 ? -4.891 19.719 0.327 1 80.38 4 ARG B CA 1
ATOM 608 C C . ARG B 1 4 ? -4.887 18.219 -0.013 1 80.38 4 ARG B C 1
ATOM 610 O O . ARG B 1 4 ? -4.531 17.844 -1.129 1 80.38 4 ARG B O 1
ATOM 617 N N . LEU B 1 5 ? -5.059 17.375 0.964 1 84.12 5 LEU B N 1
ATOM 618 C CA . LEU B 1 5 ? -5.23 15.945 0.737 1 84.12 5 LEU B CA 1
ATOM 619 C C . LEU B 1 5 ? -6.637 15.633 0.241 1 84.12 5 LEU B C 1
ATOM 621 O O . LEU B 1 5 ? -7.602 15.727 1.002 1 84.12 5 LEU B O 1
ATOM 625 N N . ARG B 1 6 ? -6.719 15.492 -0.953 1 87.44 6 ARG B N 1
ATOM 626 C CA . ARG B 1 6 ? -8 15.125 -1.545 1 87.44 6 ARG B CA 1
ATOM 627 C C . ARG B 1 6 ? -8.008 13.664 -1.974 1 87.44 6 ARG B C 1
ATOM 629 O O . ARG B 1 6 ? -7.191 13.25 -2.801 1 87.44 6 ARG B O 1
ATOM 636 N N . LEU B 1 7 ? -8.844 12.922 -1.43 1 93.12 7 LEU B N 1
ATOM 637 C CA . LEU B 1 7 ? -9.031 11.523 -1.81 1 93.12 7 LEU B CA 1
ATOM 638 C C . LEU B 1 7 ? -9.969 11.406 -3.002 1 93.12 7 LEU B C 1
ATOM 640 O O . LEU B 1 7 ? -11.086 10.898 -2.869 1 93.12 7 LEU B O 1
ATOM 644 N N . THR B 1 8 ? -9.445 11.781 -4.137 1 92.69 8 THR B N 1
ATOM 645 C CA . THR B 1 8 ? -10.234 12.055 -5.332 1 92.69 8 THR B CA 1
ATOM 646 C C . THR B 1 8 ? -10.578 10.758 -6.062 1 92.69 8 THR B C 1
ATOM 648 O O . THR B 1 8 ? -11.586 10.688 -6.762 1 92.69 8 THR B O 1
ATOM 651 N N . ARG B 1 9 ? -9.711 9.898 -5.918 1 96.44 9 ARG B N 1
ATOM 652 C CA . ARG B 1 9 ? -9.93 8.633 -6.617 1 96.44 9 ARG B CA 1
ATOM 653 C C . ARG B 1 9 ? -10.508 7.582 -5.68 1 96.44 9 ARG B C 1
ATOM 655 O O . ARG B 1 9 ? -9.828 7.121 -4.758 1 96.44 9 ARG B O 1
ATOM 662 N N . ARG B 1 10 ? -11.781 7.211 -5.922 1 98.06 10 ARG B N 1
ATOM 663 C CA . ARG B 1 10 ? -12.414 6.113 -5.195 1 98.06 10 ARG B CA 1
ATOM 664 C C . ARG B 1 10 ? -12.469 4.852 -6.051 1 98.06 10 ARG B C 1
ATOM 666 O O . ARG B 1 10 ? -12.727 4.926 -7.254 1 98.06 10 ARG B O 1
ATOM 673 N N . PHE B 1 11 ? -12.172 3.711 -5.461 1 98.12 11 PHE B N 1
ATOM 674 C CA . PHE B 1 11 ? -12.172 2.469 -6.223 1 98.12 11 PHE B CA 1
ATOM 675 C C . PHE B 1 11 ? -12.391 1.271 -5.305 1 98.12 11 PHE B C 1
ATOM 677 O O . PHE B 1 11 ? -12.078 1.329 -4.113 1 98.12 11 PHE B O 1
ATOM 684 N N . PRO B 1 12 ? -12.953 0.238 -5.867 1 98 12 PRO B N 1
ATOM 685 C CA . PRO B 1 12 ? -13.016 -1.006 -5.098 1 98 12 PRO B CA 1
ATOM 686 C C . PRO B 1 12 ? -11.656 -1.688 -4.969 1 98 12 PRO B C 1
ATOM 688 O O . PRO B 1 12 ? -10.883 -1.728 -5.934 1 98 12 PRO B O 1
ATOM 691 N N . ALA B 1 13 ? -11.344 -2.168 -3.756 1 98.25 13 ALA B N 1
ATOM 692 C CA . ALA B 1 13 ? -10.102 -2.9 -3.514 1 98.25 13 ALA B CA 1
ATOM 693 C C . ALA B 1 13 ? -10.375 -4.254 -2.867 1 98.25 13 ALA B C 1
ATOM 695 O O . ALA B 1 13 ? -11.383 -4.422 -2.17 1 98.25 13 ALA B O 1
ATOM 696 N N . ALA B 1 14 ? -9.539 -5.133 -3.17 1 98.31 14 ALA B N 1
ATOM 697 C CA . ALA B 1 14 ? -9.57 -6.445 -2.533 1 98.31 14 ALA B CA 1
ATOM 698 C C . ALA B 1 14 ? -8.172 -6.906 -2.152 1 98.31 14 ALA B C 1
ATOM 700 O O . ALA B 1 14 ? -7.199 -6.594 -2.844 1 98.31 14 ALA B O 1
ATOM 701 N N . MET B 1 15 ? -8.117 -7.676 -0.999 1 97.81 15 MET B N 1
ATOM 702 C CA . MET B 1 15 ? -6.855 -8.219 -0.499 1 97.81 15 MET B CA 1
ATOM 703 C C . MET B 1 15 ? -7.09 -9.516 0.271 1 97.81 15 MET B C 1
ATOM 705 O O . MET B 1 15 ? -8.227 -9.852 0.601 1 97.81 15 MET B O 1
ATOM 709 N N . SER B 1 16 ? -5.984 -10.227 0.447 1 96.69 16 SER B N 1
ATOM 710 C CA . SER B 1 16 ? -6.078 -11.273 1.462 1 96.69 16 SER B CA 1
ATOM 711 C C . SER B 1 16 ? -6.391 -10.688 2.834 1 96.69 16 SER B C 1
ATOM 713 O O . SER B 1 16 ? -6.109 -9.516 3.09 1 96.69 16 SER B O 1
ATOM 715 N N . ASN B 1 17 ? -6.914 -11.547 3.73 1 96.44 17 ASN B N 1
ATOM 716 C CA . ASN B 1 17 ? -7.184 -11.086 5.086 1 96.44 17 ASN B CA 1
ATOM 717 C C . ASN B 1 17 ? -5.902 -10.672 5.805 1 96.44 17 ASN B C 1
ATOM 719 O O . ASN B 1 17 ? -5.887 -9.672 6.523 1 96.44 17 ASN B O 1
ATOM 723 N N . ASP B 1 18 ? -4.848 -11.398 5.578 1 96.06 18 ASP B N 1
ATOM 724 C CA . ASP B 1 18 ? -3.58 -11.094 6.23 1 96.06 18 ASP B CA 1
ATOM 725 C C . ASP B 1 18 ? -3.023 -9.75 5.758 1 96.06 18 ASP B C 1
ATOM 727 O O . ASP B 1 18 ? -2.527 -8.961 6.562 1 96.06 18 ASP B O 1
ATOM 731 N N . ALA B 1 19 ? -3.068 -9.508 4.473 1 97.75 19 ALA B N 1
ATOM 732 C CA . ALA B 1 19 ? -2.594 -8.242 3.928 1 97.75 19 ALA B CA 1
ATOM 733 C C . ALA B 1 19 ? -3.4 -7.07 4.484 1 97.75 19 ALA B C 1
ATOM 735 O O . ALA B 1 19 ? -2.836 -6.035 4.852 1 97.75 19 ALA B O 1
ATOM 736 N N . TYR B 1 20 ? -4.695 -7.281 4.555 1 98.38 20 TYR B N 1
ATOM 737 C CA . TYR B 1 20 ? -5.547 -6.215 5.066 1 98.38 20 TYR B CA 1
ATOM 738 C C . TYR B 1 20 ? -5.273 -5.961 6.543 1 98.38 20 TYR B C 1
ATOM 740 O O . TYR B 1 20 ? -5.32 -4.816 7.004 1 98.38 20 TYR B O 1
ATOM 748 N N . ARG B 1 21 ? -5.012 -7.012 7.301 1 98.5 21 ARG B N 1
ATOM 749 C CA . ARG B 1 21 ? -4.664 -6.852 8.711 1 98.5 21 ARG B CA 1
ATOM 750 C C . ARG B 1 21 ? -3.387 -6.035 8.867 1 98.5 21 ARG B C 1
ATOM 752 O O . ARG B 1 21 ? -3.285 -5.203 9.773 1 98.5 21 ARG B O 1
ATOM 759 N N . THR B 1 22 ? -2.445 -6.293 7.984 1 98.62 22 THR B N 1
ATOM 760 C CA . THR B 1 22 ? -1.197 -5.539 8.023 1 98.62 22 THR B CA 1
ATOM 761 C C . THR B 1 22 ? -1.443 -4.07 7.691 1 98.62 22 THR B C 1
ATOM 763 O O . THR B 1 22 ? -0.912 -3.182 8.359 1 98.62 22 THR B O 1
ATOM 766 N N . LEU B 1 23 ? -2.266 -3.744 6.645 1 98.69 23 LEU B N 1
ATOM 767 C CA . LEU B 1 23 ? -2.641 -2.373 6.312 1 98.69 23 LEU B CA 1
ATOM 768 C C . LEU B 1 23 ? -3.314 -1.692 7.496 1 98.69 23 LEU B C 1
ATOM 770 O O . LEU B 1 23 ? -2.963 -0.564 7.852 1 98.69 23 LEU B O 1
ATOM 774 N N . SER B 1 24 ? -4.262 -2.418 8.133 1 98.62 24 SER B N 1
ATOM 775 C CA . SER B 1 24 ? -5.02 -1.865 9.25 1 98.62 24 SER B CA 1
ATOM 776 C C . SER B 1 24 ? -4.117 -1.593 10.445 1 98.62 24 SER B C 1
ATOM 778 O O . SER B 1 24 ? -4.238 -0.554 11.102 1 98.62 24 SER B O 1
ATOM 780 N N . ARG B 1 25 ? -3.301 -2.492 10.742 1 98.62 25 ARG B N 1
ATOM 781 C CA . ARG B 1 25 ? -2.373 -2.318 11.852 1 98.62 25 ARG B CA 1
ATOM 782 C C . ARG B 1 25 ? -1.447 -1.131 11.617 1 98.62 25 ARG B C 1
ATOM 784 O O . ARG B 1 25 ? -1.21 -0.331 12.523 1 98.62 25 ARG B O 1
ATOM 791 N N . PHE B 1 26 ? -0.883 -1.069 10.398 1 98.56 26 PHE B N 1
ATOM 792 C CA . PHE B 1 26 ? -0.027 0.057 10.047 1 98.56 26 PHE B CA 1
ATOM 793 C C . PHE B 1 26 ? -0.765 1.377 10.234 1 98.56 26 PHE B C 1
ATOM 795 O O . PHE B 1 26 ? -0.227 2.314 10.828 1 98.56 26 PHE B O 1
ATOM 802 N N . ALA B 1 27 ? -1.949 1.487 9.742 1 98.5 27 ALA B N 1
ATOM 803 C CA . ALA B 1 27 ? -2.752 2.703 9.844 1 98.5 27 ALA B CA 1
ATOM 804 C C . ALA B 1 27 ? -3.027 3.059 11.297 1 98.5 27 ALA B C 1
ATOM 806 O O . ALA B 1 27 ? -2.896 4.219 11.695 1 98.5 27 ALA B O 1
ATOM 807 N N . ASP B 1 28 ? -3.377 2.059 12.078 1 98.56 28 ASP B N 1
ATOM 808 C CA . ASP B 1 28 ? -3.684 2.262 13.492 1 98.56 28 ASP B CA 1
ATOM 809 C C . ASP B 1 28 ? -2.465 2.783 14.25 1 98.56 28 ASP B C 1
ATOM 811 O O . ASP B 1 28 ? -2.566 3.742 15.016 1 98.56 28 ASP B O 1
ATOM 815 N N . GLU B 1 29 ? -1.355 2.152 14.008 1 97.69 29 GLU B N 1
ATOM 816 C CA . GLU B 1 29 ? -0.121 2.545 14.68 1 97.69 29 GLU B CA 1
ATOM 817 C C . GLU B 1 29 ? 0.304 3.953 14.281 1 97.69 29 GLU B C 1
ATOM 819 O O . GLU B 1 29 ? 0.866 4.691 15.086 1 97.69 29 GLU B O 1
ATOM 824 N N . ALA B 1 30 ? 0.022 4.309 13.102 1 97.62 30 ALA B N 1
ATOM 825 C CA . ALA B 1 30 ? 0.356 5.629 12.578 1 97.62 30 ALA B CA 1
ATOM 826 C C . ALA B 1 30 ? -0.706 6.656 12.961 1 97.62 30 ALA B C 1
ATOM 828 O O . ALA B 1 30 ? -0.525 7.859 12.742 1 97.62 30 ALA B O 1
ATOM 829 N N . GLU B 1 31 ? -1.857 6.195 13.438 1 97.38 31 GLU B N 1
ATOM 830 C CA . GLU B 1 31 ? -2.971 7.066 13.812 1 97.38 31 GLU B CA 1
ATOM 831 C C . GLU B 1 31 ? -3.514 7.816 12.602 1 97.38 31 GLU B C 1
ATOM 833 O O . GLU B 1 31 ? -3.689 9.039 12.641 1 97.38 31 GLU B O 1
ATOM 838 N N . ILE B 1 32 ? -3.713 7.07 11.531 1 97.31 32 ILE B N 1
ATOM 839 C CA . ILE B 1 32 ? -4.336 7.562 10.305 1 97.31 32 ILE B CA 1
ATOM 840 C C . ILE B 1 32 ? -5.312 6.52 9.766 1 97.31 32 ILE B C 1
ATOM 842 O O . ILE B 1 32 ? -5.34 5.383 10.242 1 97.31 32 ILE B O 1
ATOM 846 N N . THR B 1 33 ? -6.152 6.953 8.789 1 97 33 THR B N 1
ATOM 847 C CA . THR B 1 33 ? -7.09 6.02 8.172 1 97 33 THR B CA 1
ATOM 848 C C . THR B 1 33 ? -6.371 5.109 7.176 1 97 33 THR B C 1
ATOM 850 O O . THR B 1 33 ? -5.254 5.406 6.746 1 97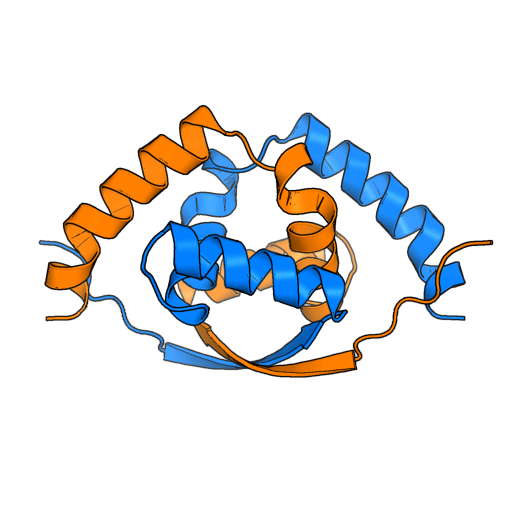 33 THR B O 1
ATOM 853 N N . THR B 1 34 ? -6.973 4.035 6.832 1 98.38 34 THR B N 1
ATOM 854 C CA . THR B 1 34 ? -6.414 3.139 5.82 1 98.38 34 THR B CA 1
ATOM 855 C C . THR B 1 34 ? -6.238 3.867 4.492 1 98.38 34 THR B C 1
ATOM 857 O O . THR B 1 34 ? -5.262 3.635 3.777 1 98.38 34 THR B O 1
ATOM 860 N N . ASP B 1 35 ? -7.238 4.777 4.207 1 98.19 35 ASP B N 1
ATOM 861 C CA . ASP B 1 35 ? -7.125 5.559 2.98 1 98.19 35 ASP B CA 1
ATOM 862 C C . ASP B 1 35 ? -5.914 6.488 3.031 1 98.19 35 ASP B C 1
ATOM 864 O O . ASP B 1 35 ? -5.18 6.617 2.049 1 98.19 35 ASP B O 1
ATOM 868 N N . GLU B 1 36 ? -5.738 7.133 4.133 1 97.75 36 GLU B N 1
ATOM 869 C CA . GLU B 1 36 ? -4.578 7.996 4.324 1 97.75 36 GLU B CA 1
ATOM 870 C C . GLU B 1 36 ? -3.281 7.191 4.281 1 97.75 36 GLU B C 1
ATOM 872 O O . GLU B 1 36 ? -2.271 7.656 3.75 1 97.75 36 GLU B O 1
ATOM 877 N N . ALA B 1 37 ? -3.236 6.004 4.805 1 98.38 37 ALA B N 1
ATOM 878 C CA . ALA B 1 37 ? -2.074 5.121 4.781 1 98.38 37 ALA B CA 1
ATOM 879 C C . ALA B 1 37 ? -1.714 4.73 3.35 1 98.38 37 ALA B C 1
ATOM 881 O O . ALA B 1 37 ? -0.543 4.77 2.965 1 98.38 37 ALA B O 1
ATOM 882 N N . LEU B 1 38 ? -2.756 4.352 2.588 1 98.62 38 LEU B N 1
ATOM 883 C CA . LEU B 1 38 ? -2.531 4.02 1.186 1 98.62 38 LEU B CA 1
ATOM 884 C C . LEU B 1 38 ? -1.981 5.223 0.423 1 98.62 38 LEU B C 1
ATOM 886 O O . LEU B 1 38 ? -1.021 5.094 -0.338 1 98.62 38 LEU B O 1
ATOM 890 N N . THR B 1 39 ? -2.576 6.383 0.649 1 98.19 39 THR B N 1
ATOM 891 C CA . THR B 1 39 ? -2.133 7.609 -0.011 1 98.19 39 THR B CA 1
ATOM 892 C C . THR B 1 39 ? -0.692 7.938 0.369 1 98.19 39 THR B C 1
ATOM 894 O O . THR B 1 39 ? 0.133 8.227 -0.499 1 98.19 39 THR B O 1
ATOM 897 N N . PHE B 1 40 ? -0.4 7.871 1.63 1 98 40 PHE B N 1
ATOM 898 C CA . PHE B 1 40 ? 0.951 8.109 2.125 1 98 40 PHE B CA 1
ATOM 899 C C . PHE B 1 40 ? 1.952 7.195 1.431 1 98 40 PHE B C 1
ATOM 901 O O . PHE B 1 40 ? 2.967 7.66 0.908 1 98 40 PHE B O 1
ATOM 908 N N . LEU B 1 41 ? 1.708 5.848 1.424 1 98.38 41 LEU B N 1
ATOM 909 C CA . LEU B 1 41 ? 2.637 4.859 0.882 1 98.38 41 LEU B CA 1
ATOM 910 C C . LEU B 1 41 ? 2.924 5.137 -0.589 1 98.38 41 LEU B C 1
ATOM 912 O O . LEU B 1 41 ? 4.086 5.148 -1.008 1 98.38 41 LEU B O 1
ATOM 916 N N . PHE B 1 42 ? 1.932 5.449 -1.388 1 98.31 42 PHE B N 1
ATOM 917 C CA . PHE B 1 42 ? 2.127 5.52 -2.832 1 98.31 42 PHE B CA 1
ATOM 918 C C . PHE B 1 42 ? 2.609 6.906 -3.242 1 98.31 42 PHE B C 1
ATOM 920 O O . PHE B 1 42 ? 3.27 7.059 -4.273 1 98.31 42 PHE B O 1
ATOM 927 N N . GLU B 1 43 ? 2.311 7.922 -2.371 1 96.94 43 GLU B N 1
ATOM 928 C CA . GLU B 1 43 ? 2.908 9.227 -2.645 1 96.94 43 GLU B CA 1
ATOM 929 C C . GLU B 1 43 ? 4.414 9.203 -2.396 1 96.94 43 GLU B C 1
ATOM 931 O O . GLU B 1 43 ? 5.156 9.984 -2.996 1 96.94 43 GLU B O 1
ATOM 936 N N . HIS B 1 44 ? 4.82 8.336 -1.58 1 97.25 44 HIS B N 1
ATOM 937 C CA . HIS B 1 44 ? 6.227 8.266 -1.213 1 97.25 44 HIS B CA 1
ATOM 938 C C . HIS B 1 44 ? 6.824 6.91 -1.581 1 97.25 44 HIS B C 1
ATOM 940 O O . HIS B 1 44 ? 7.809 6.477 -0.979 1 97.25 44 HIS B O 1
ATOM 946 N N . PHE B 1 45 ? 6.285 6.191 -2.465 1 97.62 45 PHE B N 1
ATOM 947 C CA . PHE B 1 45 ? 6.59 4.801 -2.779 1 97.62 45 PHE B CA 1
ATOM 948 C C . PHE B 1 45 ? 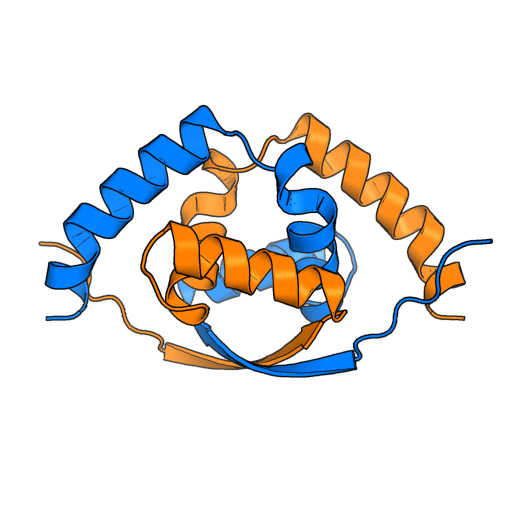8.086 4.598 -2.945 1 97.62 45 PHE B C 1
ATOM 950 O O . PHE B 1 45 ? 8.688 3.754 -2.271 1 97.62 45 PHE B O 1
ATOM 957 N N . GLY B 1 46 ? 8.75 5.398 -3.754 1 96.38 46 GLY B N 1
ATOM 958 C CA . GLY B 1 46 ? 10.172 5.246 -4.051 1 96.38 46 GLY B CA 1
ATOM 959 C C . GLY B 1 46 ? 11.062 5.5 -2.85 1 96.38 46 GLY B C 1
ATOM 960 O O . GLY B 1 46 ? 12.125 4.895 -2.723 1 96.38 46 GLY B O 1
ATOM 961 N N . SER B 1 47 ? 10.625 6.375 -1.949 1 96.31 47 SER B N 1
ATOM 962 C CA . SER B 1 47 ? 11.445 6.754 -0.801 1 96.31 47 SER B CA 1
ATOM 963 C C . SER B 1 47 ? 11.266 5.77 0.351 1 96.31 47 SER B C 1
ATOM 965 O O . SER B 1 47 ? 12.203 5.539 1.121 1 96.31 47 SER B O 1
ATOM 967 N N . VAL B 1 48 ? 10.086 5.137 0.424 1 97.5 48 VAL B N 1
ATOM 968 C CA . VAL B 1 48 ? 9.812 4.336 1.612 1 97.5 48 VAL B CA 1
ATOM 969 C C . VAL B 1 48 ? 10.055 2.857 1.308 1 97.5 48 VAL B C 1
ATOM 971 O O . VAL B 1 48 ? 10.125 2.033 2.221 1 97.5 48 VAL B O 1
ATOM 974 N N . THR B 1 49 ? 10.141 2.525 0.057 1 97.94 49 THR B N 1
ATOM 975 C CA . THR B 1 49 ? 10.414 1.132 -0.283 1 97.94 49 THR B CA 1
ATOM 976 C C . THR B 1 49 ? 11.906 0.907 -0.492 1 97.94 49 THR B C 1
ATOM 978 O O . THR B 1 49 ? 12.625 1.826 -0.881 1 97.94 49 THR B O 1
ATOM 981 N N . HIS B 1 50 ? 12.336 -0.316 -0.161 1 96 50 HIS B N 1
ATOM 982 C CA . HIS B 1 50 ? 13.68 -0.786 -0.47 1 96 50 HIS B CA 1
ATOM 983 C C . HIS B 1 50 ? 13.734 -1.427 -1.853 1 96 50 HIS B C 1
ATOM 985 O O . HIS B 1 50 ? 13.289 -2.561 -2.035 1 96 50 HIS B O 1
ATOM 991 N N . LYS B 1 51 ? 14.375 -0.79 -2.812 1 94.12 51 LYS B N 1
ATOM 992 C CA . LYS B 1 51 ? 14.312 -1.17 -4.219 1 94.12 51 LYS B CA 1
ATOM 993 C C . LYS B 1 51 ? 14.758 -2.615 -4.422 1 94.12 51 LYS B C 1
ATOM 995 O O . LYS B 1 51 ? 14.086 -3.393 -5.098 1 94.12 51 LYS B O 1
ATOM 1000 N N . ASP B 1 52 ? 15.93 -3.006 -3.836 1 94.81 52 ASP B N 1
ATOM 1001 C CA . ASP B 1 52 ? 16.453 -4.355 -4.043 1 94.81 52 ASP B CA 1
ATOM 1002 C C . ASP B 1 52 ? 15.516 -5.398 -3.43 1 94.81 52 ASP B C 1
ATOM 1004 O O . ASP B 1 52 ? 15.234 -6.43 -4.047 1 94.81 52 ASP B O 1
ATOM 1008 N N . ASN B 1 53 ? 15.023 -5.109 -2.205 1 96.69 53 ASN B N 1
ATOM 1009 C CA . ASN B 1 53 ? 14.109 -6.043 -1.559 1 96.69 53 ASN B CA 1
ATOM 1010 C C . ASN B 1 53 ? 12.766 -6.098 -2.275 1 96.69 53 ASN B C 1
ATOM 1012 O O . ASN B 1 53 ? 12.18 -7.172 -2.412 1 96.69 53 ASN B O 1
ATOM 1016 N N . LEU B 1 54 ? 12.273 -4.949 -2.695 1 97.44 54 LEU B N 1
ATOM 1017 C CA . LEU B 1 54 ? 11.016 -4.898 -3.432 1 97.44 54 LEU B CA 1
ATOM 1018 C C . LEU B 1 54 ? 11.078 -5.773 -4.68 1 97.44 54 LEU B C 1
ATOM 1020 O O . LEU B 1 54 ? 10.188 -6.59 -4.918 1 97.44 54 LEU B O 1
ATOM 1024 N N . THR B 1 55 ? 12.164 -5.598 -5.438 1 97.12 55 THR B N 1
ATOM 1025 C CA . THR B 1 55 ? 12.336 -6.336 -6.684 1 97.12 55 THR B CA 1
ATOM 1026 C C . THR B 1 55 ? 12.445 -7.836 -6.41 1 97.12 55 THR B C 1
ATOM 1028 O O . THR B 1 55 ? 11.805 -8.641 -7.09 1 97.12 55 THR B O 1
ATOM 1031 N N . HIS B 1 56 ? 13.312 -8.133 -5.414 1 97.56 56 HIS B N 1
ATOM 1032 C CA . HIS B 1 56 ? 13.555 -9.539 -5.082 1 97.56 56 HIS B CA 1
ATOM 1033 C C . HIS B 1 56 ? 12.281 -10.219 -4.602 1 97.56 56 HIS B C 1
ATOM 1035 O O . HIS B 1 56 ? 11.93 -11.297 -5.09 1 97.56 56 HIS B O 1
ATOM 1041 N N . ARG B 1 57 ? 11.5 -9.609 -3.707 1 97.19 57 ARG B N 1
ATOM 1042 C CA . ARG B 1 57 ? 10.289 -10.211 -3.152 1 97.19 57 ARG B CA 1
ATOM 1043 C C . ARG B 1 57 ? 9.18 -10.266 -4.191 1 97.19 57 ARG B C 1
ATOM 1045 O O . ARG B 1 57 ? 8.367 -11.195 -4.195 1 97.19 57 ARG B O 1
ATOM 1052 N N . LEU B 1 58 ? 9.125 -9.203 -5.035 1 97.5 58 LEU B N 1
ATOM 1053 C CA . LEU B 1 58 ? 8.141 -9.219 -6.109 1 97.5 58 LEU B CA 1
ATOM 1054 C C . LEU B 1 58 ? 8.367 -10.406 -7.043 1 97.5 58 LEU B C 1
ATOM 1056 O O . LEU B 1 58 ? 7.414 -11.047 -7.484 1 97.5 58 LEU B O 1
ATOM 1060 N N . ARG B 1 59 ? 9.625 -10.656 -7.383 1 96.94 59 ARG B N 1
ATOM 1061 C CA . ARG B 1 59 ? 9.961 -11.789 -8.234 1 96.94 59 ARG B CA 1
ATOM 1062 C C . ARG B 1 59 ? 9.453 -13.094 -7.617 1 96.94 59 ARG B C 1
ATOM 1064 O O . ARG B 1 59 ? 8.852 -13.922 -8.305 1 96.94 59 ARG B O 1
ATOM 1071 N N . LEU B 1 60 ? 9.672 -13.336 -6.352 1 95.31 60 LEU B N 1
ATOM 1072 C CA . LEU B 1 60 ? 9.227 -14.539 -5.652 1 95.31 60 LEU B CA 1
ATOM 1073 C C . LEU B 1 60 ? 7.707 -14.617 -5.617 1 95.31 60 LEU B C 1
ATOM 1075 O O . LEU B 1 60 ? 7.129 -15.688 -5.828 1 95.31 60 LEU B O 1
ATOM 1079 N N . PHE B 1 61 ? 7.043 -13.516 -5.336 1 95.62 61 PHE B N 1
ATOM 1080 C CA . PHE B 1 61 ? 5.586 -13.438 -5.316 1 95.62 61 PHE B CA 1
ATOM 1081 C C . PHE B 1 61 ? 5.004 -13.844 -6.664 1 95.62 61 PHE B C 1
ATOM 1083 O O . PHE B 1 61 ? 4.059 -14.633 -6.727 1 95.62 61 PHE B O 1
ATOM 1090 N N . LYS B 1 62 ? 5.586 -13.281 -7.691 1 95.69 62 LYS B N 1
ATOM 1091 C CA . LYS B 1 62 ? 5.078 -13.539 -9.039 1 95.69 62 LYS B CA 1
ATOM 1092 C C . LYS B 1 62 ? 5.309 -14.992 -9.438 1 95.69 62 LYS B C 1
ATOM 1094 O O . LYS B 1 62 ? 4.5 -15.578 -10.172 1 95.69 62 LYS B O 1
ATOM 1099 N N . ALA B 1 63 ? 6.402 -15.57 -9.008 1 93.19 63 ALA B N 1
ATOM 1100 C CA . ALA B 1 63 ? 6.715 -16.969 -9.32 1 93.19 63 ALA B CA 1
ATOM 1101 C C . ALA B 1 63 ? 5.645 -17.906 -8.766 1 93.19 63 ALA B C 1
ATOM 1103 O O . ALA B 1 63 ? 5.387 -18.969 -9.336 1 93.19 63 ALA B O 1
ATOM 1104 N N . GLU B 1 64 ? 5.027 -17.422 -7.711 1 91.06 64 GLU B N 1
ATOM 1105 C CA . GLU B 1 64 ? 4.051 -18.266 -7.035 1 91.06 64 GLU B CA 1
ATOM 1106 C C . GLU B 1 64 ? 2.625 -17.844 -7.391 1 91.06 64 GLU B C 1
ATOM 1108 O O . GLU B 1 64 ? 1.668 -18.547 -7.062 1 91.06 64 GLU B O 1
ATOM 1113 N N . LEU B 1 65 ? 2.461 -16.797 -8.102 1 89.94 65 LEU B N 1
ATOM 1114 C CA . LEU B 1 65 ? 1.16 -16.156 -8.273 1 89.94 65 LEU B CA 1
ATOM 1115 C C . LEU B 1 65 ? 0.215 -17.062 -9.055 1 89.94 65 LEU B C 1
ATOM 1117 O O . LEU B 1 65 ? -0.941 -17.25 -8.672 1 89.94 65 LEU B O 1
ATOM 1121 N N . GLU B 1 66 ? 0.75 -17.625 -10.164 1 85.12 66 GLU B N 1
ATOM 1122 C CA . GLU B 1 66 ? -0.099 -18.484 -10.977 1 85.12 66 GLU B CA 1
ATOM 1123 C C . GLU B 1 66 ? -0.556 -19.703 -10.195 1 85.12 66 GLU B C 1
ATOM 1125 O O . GLU B 1 66 ? -1.709 -20.125 -10.305 1 85.12 66 GLU B O 1
ATOM 1130 N N . ASP B 1 67 ? 0.329 -20.188 -9.398 1 86.75 67 ASP B N 1
ATOM 1131 C CA . ASP B 1 67 ? -0.013 -21.359 -8.586 1 86.75 67 ASP B CA 1
ATOM 1132 C C . ASP B 1 67 ? -1.013 -20.984 -7.492 1 86.75 67 ASP B C 1
ATOM 1134 O O . ASP B 1 67 ? -1.841 -21.812 -7.098 1 86.75 67 ASP B O 1
ATOM 1138 N N . ARG B 1 68 ? -0.914 -19.781 -7.066 1 88.38 68 ARG B N 1
ATOM 1139 C CA . ARG B 1 68 ? -1.787 -19.328 -5.988 1 88.38 68 ARG B CA 1
ATOM 1140 C C . ARG B 1 68 ? -3.17 -18.969 -6.516 1 88.38 68 ARG B C 1
ATOM 1142 O O . ARG B 1 68 ? -4.137 -18.906 -5.754 1 88.38 68 ARG B O 1
ATOM 1149 N N . LYS B 1 69 ? -3.186 -18.688 -7.723 1 84.44 69 LYS B N 1
ATOM 1150 C CA . LYS B 1 69 ? -4.477 -18.344 -8.312 1 84.44 69 LYS B CA 1
ATOM 1151 C C . LYS B 1 69 ? -5.227 -19.594 -8.766 1 84.44 69 LYS B C 1
ATOM 1153 O O . LYS B 1 69 ? -6.445 -19.562 -8.93 1 84.44 69 LYS B O 1
ATOM 1158 N N . ALA B 1 70 ? -4.395 -20.578 -9.141 1 68.44 70 ALA B N 1
ATOM 1159 C CA . ALA B 1 70 ? -4.949 -21.844 -9.617 1 68.44 70 ALA B CA 1
ATOM 1160 C C . ALA B 1 70 ? -5.703 -22.562 -8.5 1 68.44 70 ALA B C 1
ATOM 1162 O O . ALA B 1 70 ? -5.398 -22.391 -7.32 1 68.44 70 ALA B O 1
#

Nearest PDB structures (foldseek):
  2ba3-assembly1_B  TM=7.592E-01  e=1.940E+00  Plasmid R64
  8uk9-assembly1_A  TM=5.161E-01  e=4.782E+00  Tequatrovirus T4
  2ba3-assembly1_B  TM=7.590E-01  e=1.523E+00  Plasmid R64
  8uk9-assembly1_A  TM=5.164E-01  e=4.720E+00  Tequatrovirus T4

Radius of gyration: 14.73 Å; Cα contacts (8 Å, |Δi|>4): 178; chains: 2; bounding box: 30×52×29 Å

Foldseek 3Di:
DPDDDDPPDDDDDDDDPVVVVVLCVVCVVVVHDSSVSVVVCVVCVVPPDDVVVVVVVVVVCVVCVVVVVD/DPDDDDPPDDDDDDDPPVVVVVLCVVCVVVVHDSSVSVVVCVVCVVPPDDVVVVVVVVVVCVVCVVVVVD

Secondary structure (DSSP, 8-state):
-PPP----EEEEEEE-HHHHHHHHHHHHHHTS-HHHHHHHHHHTHHHHB-HHHHHHHHHHHHHHHHHHH-/-PPP----EEEEEEE-HHHHHHHHHHHHHHTS-HHHHHHHHHHTHHHHB-HHHHHHHHHHHHHHHHHHH-

Sequence (140 aa):
MPKRLRLTRRFPAAMSNDAYRTLSRFADEAEITTDEALTFLFEHFGSVTHKDNLTHRLRLFKAELEDRKAMPKRLRLTRRFPAAMSNDAYRTLSRFADEAEITTDEALTFLFEHFGSVTHKDNLTHRLRLFKAELEDRKA